Protein AF-A0A1W2A142-F1 (afdb_monomer)

Solvent-accessible surface area (backbone atoms o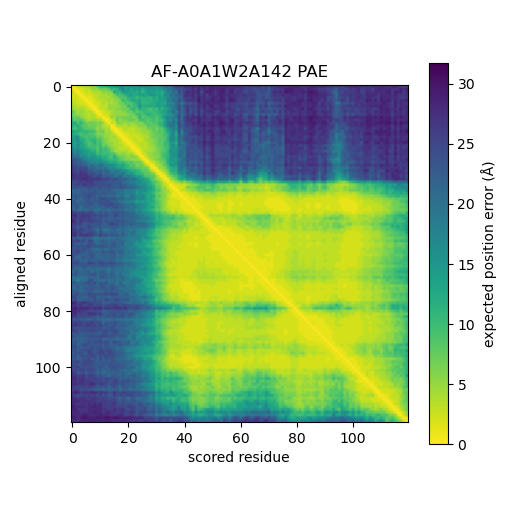nly — not comparable to full-atom values): 6929 Å² total; per-residue (Å²): 115,72,72,61,55,54,56,51,52,54,52,54,55,56,52,54,56,53,54,52,53,55,62,62,56,65,70,68,69,77,72,72,78,76,65,77,61,90,55,62,32,36,35,39,25,18,41,55,86,82,32,74,51,39,50,50,46,55,59,50,34,52,54,49,20,66,76,54,75,34,57,54,45,80,42,80,31,62,44,70,57,29,47,50,24,52,52,55,58,72,70,49,70,93,78,70,47,56,45,78,46,62,55,69,65,41,52,54,51,41,57,54,36,53,76,71,70,53,84,127

InterPro domains:
  IPR005064 Bordetella uptake gene [PTHR42928] (17-112)
  IPR042100 Bordetella uptake gene, domain 1 [G3DSA:3.40.190.150] (24-118)

Organism: NCBI:txid1938817

Radius of gyration: 27.99 Å; Cα contacts (8 Å, |Δi|>4): 132; chains: 1; bounding box: 39×40×86 Å

Mean predicted aligned error: 12.39 Å

Nearest PDB structures (foldseek):
  2dvz-assembly1_A  TM=9.594E-01  e=5.627E-05  Bordetella pertussis
  2qpq-assembly3_C  TM=9.576E-01  e=7.335E-05  Bordetella pertussis
  6hke-assembly1_A  TM=9.298E-01  e=1.545E-03  Rhodopseudomonas palustris CGA009
  2pe5-assembly2_C-2  TM=4.651E-01  e=6.414E-01  Escherichia coli
  1efa-assembly1_B  TM=5.285E-01  e=9.545E-01  Escherichia coli

Foldseek 3Di:
DVVVVVVVVVVVVVVVVVVVVVVVVVVVPPPPPCLPPPAEAEEEEADDCVDPQNVVCVVVQVVVCVVSVYHYHYDYQYDDLSVRSVVVQVPDDPPRSYHYTYDPVSVVVVVVCVVVVNDD

Structure (mmCIF, N/CA/C/O backbone):
data_AF-A0A1W2A142-F1
#
_entry.id   AF-A0A1W2A142-F1
#
loop_
_atom_site.group_PDB
_atom_site.id
_atom_site.type_symbol
_atom_site.label_atom_id
_atom_site.label_alt_id
_atom_site.label_comp_id
_atom_site.label_asym_id
_atom_site.label_entity_id
_atom_site.label_seq_id
_atom_site.pdbx_PDB_ins_code
_atom_site.Cartn_x
_atom_site.Cartn_y
_atom_site.Cartn_z
_atom_site.occupancy
_atom_site.B_iso_or_equiv
_atom_site.auth_seq_id
_atom_site.auth_comp_id
_atom_site.auth_asym_id
_atom_site.auth_atom_id
_atom_site.pdbx_PDB_model_num
ATOM 1 N N . MET A 1 1 ? -5.644 29.187 70.969 1.00 61.78 1 MET A N 1
ATOM 2 C CA . MET A 1 1 ? -6.566 29.477 69.844 1.00 61.78 1 MET A CA 1
ATOM 3 C C . MET A 1 1 ? -5.851 29.536 68.485 1.00 61.78 1 MET A C 1
ATOM 5 O O . MET A 1 1 ? -6.267 28.833 67.577 1.00 61.78 1 MET A O 1
ATOM 9 N N . PHE A 1 2 ? -4.730 30.261 68.354 1.00 64.19 2 PHE A N 1
ATOM 10 C CA . PHE A 1 2 ? -3.929 30.379 67.113 1.00 64.19 2 PHE A CA 1
ATOM 11 C C . PHE A 1 2 ? -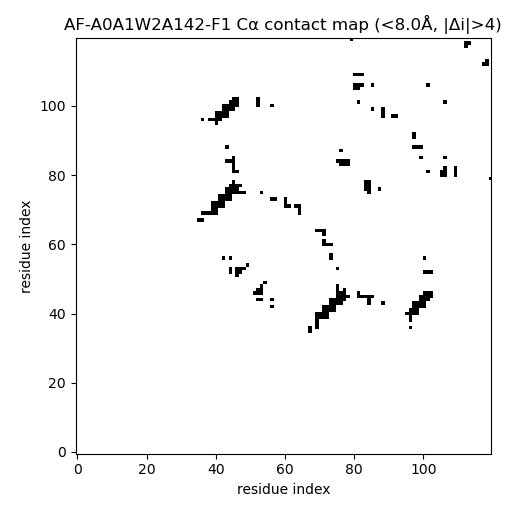3.440 29.038 66.513 1.00 64.19 2 PHE A C 1
ATOM 13 O O . PHE A 1 2 ? -3.523 28.811 65.311 1.00 64.19 2 PHE A O 1
ATOM 20 N N . TRP A 1 3 ? -3.023 28.090 67.356 1.00 57.91 3 TRP A N 1
ATOM 21 C CA . TRP A 1 3 ? -2.496 26.787 66.920 1.00 57.91 3 TRP A CA 1
ATOM 22 C C . TRP A 1 3 ? -3.542 25.855 66.273 1.00 57.91 3 TRP A C 1
ATOM 24 O O . TRP A 1 3 ? -3.210 25.023 65.431 1.00 57.91 3 TRP A O 1
ATOM 34 N N . MET A 1 4 ? -4.826 26.015 66.618 1.00 65.19 4 MET A N 1
ATOM 35 C CA . MET A 1 4 ? -5.924 25.238 66.022 1.00 65.19 4 MET A CA 1
ATOM 36 C C . MET A 1 4 ? -6.300 25.737 64.619 1.00 65.19 4 MET A C 1
ATOM 38 O O . MET A 1 4 ? -6.717 24.941 63.780 1.00 65.19 4 MET A O 1
ATOM 42 N N . LEU A 1 5 ? -6.110 27.031 64.337 1.00 65.56 5 LEU A N 1
ATOM 43 C CA . LEU A 1 5 ? -6.307 27.616 63.005 1.00 65.56 5 LEU A CA 1
ATOM 44 C C . LEU A 1 5 ? -5.232 27.145 62.012 1.00 65.56 5 LEU A C 1
ATOM 46 O O . LEU A 1 5 ? -5.560 26.829 60.871 1.00 65.56 5 LEU A O 1
ATOM 50 N N . LEU A 1 6 ? -3.984 26.993 62.466 1.00 67.12 6 LEU A N 1
ATOM 51 C CA . LEU A 1 6 ? -2.874 26.523 61.629 1.00 67.12 6 LEU A CA 1
ATOM 52 C C . LEU A 1 6 ? -3.062 25.061 61.174 1.00 67.12 6 LEU A C 1
ATOM 54 O O . LEU A 1 6 ? -2.901 24.747 59.997 1.00 67.12 6 LEU A O 1
ATOM 58 N N . LYS A 1 7 ? -3.499 24.173 62.083 1.00 61.72 7 LYS A N 1
ATOM 59 C CA . LYS A 1 7 ? -3.777 22.758 61.762 1.00 61.72 7 LYS A CA 1
ATOM 60 C C . LYS A 1 7 ? -4.953 22.576 60.802 1.00 61.72 7 LYS A C 1
ATOM 62 O O . LYS A 1 7 ? -4.931 21.670 59.975 1.00 61.72 7 LYS A O 1
ATOM 67 N N . ARG A 1 8 ? -5.966 23.446 60.887 1.00 59.91 8 ARG A N 1
ATOM 68 C CA . ARG A 1 8 ? -7.091 23.464 59.940 1.00 59.91 8 ARG A CA 1
ATOM 69 C C . ARG A 1 8 ? -6.627 23.855 58.541 1.00 59.91 8 ARG A C 1
ATOM 71 O O .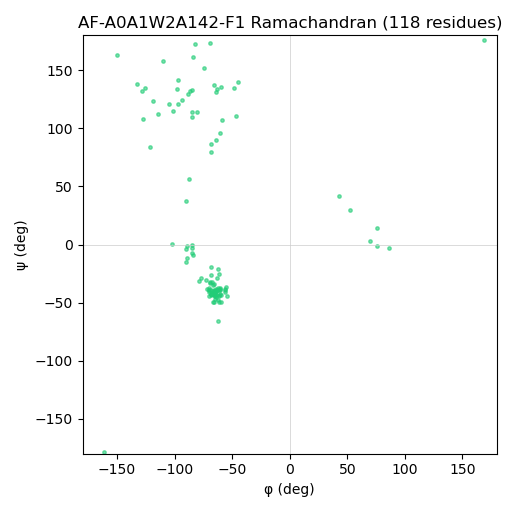 ARG A 1 8 ? -6.995 23.189 57.582 1.00 59.91 8 ARG A O 1
ATOM 78 N N . PHE A 1 9 ? -5.769 24.867 58.439 1.00 60.25 9 PHE A N 1
ATOM 79 C CA . PHE A 1 9 ? -5.196 25.314 57.167 1.00 60.25 9 PHE A CA 1
ATOM 80 C C . PHE A 1 9 ? -4.357 24.218 56.487 1.00 60.25 9 PHE A C 1
ATOM 82 O O . PHE A 1 9 ? -4.455 24.006 55.283 1.00 60.25 9 PHE A O 1
ATOM 89 N N . GLN A 1 10 ? -3.603 23.456 57.281 1.00 60.50 10 GLN A N 1
ATOM 90 C CA . GLN A 1 10 ? -2.784 22.333 56.816 1.00 60.50 10 GLN A CA 1
ATOM 91 C C . GLN A 1 10 ? -3.627 21.133 56.330 1.00 60.50 10 GLN A C 1
ATOM 93 O O . GLN A 1 10 ? -3.254 20.462 55.365 1.00 60.50 10 GLN A O 1
ATOM 98 N N . PHE A 1 11 ? -4.800 20.905 56.937 1.00 60.72 11 PHE A N 1
ATOM 99 C CA . PHE A 1 11 ? -5.794 19.931 56.462 1.00 60.72 11 PHE A CA 1
ATOM 100 C C . PHE A 1 11 ? -6.425 20.346 55.123 1.00 60.72 11 PHE A C 1
ATOM 102 O O . PHE A 1 11 ? -6.550 19.514 54.227 1.00 60.72 11 PHE A O 1
ATOM 109 N N . TYR A 1 12 ? -6.761 21.631 54.952 1.00 63.50 12 TYR A N 1
ATOM 110 C CA . TYR A 1 12 ? -7.281 22.148 53.679 1.00 63.50 12 TYR A CA 1
ATOM 111 C C . TYR A 1 12 ? -6.238 22.082 52.555 1.00 63.50 12 TYR A C 1
ATOM 113 O O . TYR A 1 12 ? -6.573 21.659 51.451 1.00 63.50 12 TYR A O 1
ATOM 121 N N . LEU A 1 13 ? -4.969 22.404 52.836 1.00 66.62 13 LEU A N 1
ATOM 122 C CA . LEU A 1 13 ? -3.884 22.268 51.855 1.00 66.62 13 LEU A CA 1
ATOM 123 C C . LEU A 1 13 ? -3.688 20.818 51.386 1.00 66.62 13 LEU A C 1
ATOM 125 O O . LEU A 1 13 ? -3.442 20.591 50.205 1.00 66.62 13 LEU A O 1
ATOM 129 N N . SER A 1 14 ? -3.834 19.846 52.292 1.00 66.69 14 SER A N 1
ATOM 130 C CA . SER A 1 14 ? -3.692 18.416 51.975 1.00 66.69 14 SER A CA 1
ATOM 131 C C . SER A 1 14 ? -4.870 17.871 51.154 1.00 66.69 14 SER A C 1
ATOM 133 O O . SER A 1 14 ? -4.702 16.960 50.349 1.00 66.69 14 SER A O 1
ATOM 135 N N . GLY A 1 15 ? -6.070 18.436 51.332 1.00 68.19 15 GLY A N 1
ATOM 136 C CA . GLY A 1 15 ? -7.240 18.085 50.522 1.00 68.19 15 GLY A CA 1
ATOM 137 C C . GLY A 1 15 ? -7.130 18.586 49.079 1.00 68.19 15 GLY A C 1
ATOM 138 O O . GLY A 1 15 ? -7.483 17.866 48.147 1.00 68.19 15 GLY A O 1
ATOM 139 N N . VAL A 1 16 ? -6.587 19.792 48.882 1.00 73.19 16 VAL A N 1
ATOM 140 C CA . VAL A 1 16 ? -6.420 20.397 47.548 1.00 73.19 16 VAL A CA 1
ATOM 141 C C . VAL A 1 16 ? -5.378 19.649 46.710 1.00 73.19 16 VAL A C 1
ATOM 143 O O . VAL A 1 16 ? -5.599 19.427 45.520 1.00 73.19 16 VAL A O 1
ATOM 146 N N . THR A 1 17 ? -4.276 19.197 47.313 1.00 71.25 17 THR A N 1
ATOM 147 C CA . THR A 1 17 ? -3.256 18.407 46.602 1.00 71.25 17 THR A CA 1
ATOM 148 C C . THR A 1 17 ? -3.768 17.035 46.166 1.00 71.25 17 THR A C 1
ATOM 150 O O . THR A 1 17 ? -3.425 16.576 45.078 1.00 71.25 17 THR A O 1
ATOM 153 N N . LEU A 1 18 ? -4.636 16.397 46.955 1.00 72.50 18 LEU A N 1
ATOM 154 C CA . LEU A 1 18 ? -5.201 15.090 46.612 1.00 72.50 18 LEU A CA 1
ATOM 155 C C . LEU A 1 18 ? -6.189 15.191 45.436 1.00 72.50 18 LEU A C 1
ATOM 157 O O . LEU A 1 18 ? -6.129 14.383 44.511 1.00 72.50 18 LEU A O 1
ATOM 161 N N . VAL A 1 19 ? -7.028 16.233 45.407 1.00 76.06 19 VAL A N 1
ATOM 162 C CA . VAL A 1 19 ? -7.951 16.498 44.286 1.00 76.06 19 VAL A CA 1
ATOM 163 C C . VAL A 1 19 ? -7.194 16.843 42.996 1.00 76.06 19 VAL A C 1
ATOM 165 O O . VAL A 1 19 ? -7.561 16.361 41.924 1.00 76.06 19 VAL A O 1
ATOM 168 N N . ALA A 1 20 ? -6.103 17.611 43.085 1.00 74.62 20 ALA A N 1
ATOM 169 C CA . ALA A 1 20 ? -5.261 17.927 41.930 1.00 74.62 20 ALA A CA 1
ATOM 170 C C . ALA A 1 20 ? -4.596 16.676 41.323 1.00 74.62 20 ALA A C 1
ATOM 172 O O . ALA A 1 20 ? -4.556 16.536 40.100 1.00 74.62 20 ALA A O 1
ATOM 173 N N . CYS A 1 21 ? -4.140 15.732 42.156 1.00 75.06 21 CYS A N 1
ATOM 174 C CA . CYS A 1 21 ? -3.603 14.455 41.679 1.00 75.06 21 CYS A CA 1
ATOM 175 C C . CYS A 1 21 ? -4.660 13.605 40.958 1.00 75.06 21 CYS A C 1
ATOM 177 O O . CYS A 1 21 ? -4.353 13.008 39.930 1.00 75.06 21 CYS A O 1
ATOM 179 N N . VAL A 1 22 ? -5.906 13.570 41.444 1.00 75.56 22 VAL A N 1
ATOM 180 C CA . VAL A 1 22 ? -6.986 12.804 40.793 1.00 75.56 22 VAL A CA 1
ATOM 181 C C . VAL A 1 22 ? -7.320 13.375 39.410 1.00 75.56 22 VAL A C 1
ATOM 183 O O . VAL A 1 22 ? -7.445 12.611 38.455 1.00 75.56 22 VAL A O 1
ATOM 186 N N . LEU A 1 23 ? -7.376 14.704 39.273 1.00 73.25 23 LEU A N 1
ATOM 187 C CA . LEU A 1 23 ? -7.626 15.365 37.984 1.00 73.25 23 LEU A CA 1
ATOM 188 C C . LEU A 1 23 ? -6.470 15.184 36.984 1.00 73.25 23 LEU A C 1
ATOM 190 O O . LEU A 1 23 ? -6.705 15.087 35.777 1.00 73.25 23 LEU A O 1
ATOM 194 N N . ALA A 1 24 ? -5.228 15.093 37.467 1.00 69.12 24 ALA A N 1
ATOM 195 C CA . ALA A 1 24 ? -4.063 14.846 36.619 1.00 69.12 24 ALA A CA 1
ATOM 196 C C . ALA A 1 24 ? -4.048 13.424 36.024 1.00 69.12 24 ALA A C 1
ATOM 198 O O . ALA A 1 24 ? -3.596 13.237 34.896 1.00 69.12 24 ALA A O 1
ATOM 199 N N . ILE A 1 25 ? -4.577 12.427 36.743 1.00 71.25 25 ILE A N 1
ATOM 200 C CA . ILE A 1 25 ? -4.595 11.023 36.294 1.00 71.25 25 ILE A CA 1
ATOM 201 C C . ILE A 1 25 ? -5.710 10.774 35.265 1.00 71.25 25 ILE A C 1
ATOM 203 O O . ILE A 1 25 ? -5.530 9.975 34.347 1.00 71.25 25 ILE A O 1
ATOM 207 N N . SER A 1 26 ? -6.834 11.497 35.344 1.00 66.31 26 SER A N 1
ATOM 208 C CA . SER A 1 26 ? -7.950 11.352 34.392 1.00 66.31 26 SER A CA 1
ATOM 209 C C . SER A 1 26 ? -7.599 11.691 32.936 1.00 66.31 26 SER A C 1
ATOM 211 O O . SER A 1 26 ? -8.271 11.202 32.031 1.00 66.31 26 SER A O 1
ATOM 213 N N . ASN A 1 27 ? -6.532 12.458 32.686 1.00 60.88 27 ASN A N 1
ATOM 214 C CA . ASN A 1 27 ? -6.091 12.803 31.327 1.00 60.88 27 ASN A CA 1
ATOM 215 C C . ASN A 1 27 ? -5.209 11.736 30.654 1.00 60.88 27 ASN A C 1
ATOM 217 O O . ASN A 1 27 ? -4.933 11.853 29.465 1.00 60.88 27 ASN A O 1
ATOM 221 N N . LEU A 1 28 ? -4.768 10.695 31.372 1.00 62.06 28 LEU A N 1
ATOM 222 C CA . LEU A 1 28 ? -3.985 9.600 30.776 1.00 62.06 28 LEU A CA 1
ATOM 223 C C . LEU A 1 28 ? -4.867 8.508 30.140 1.00 62.06 28 LEU A C 1
ATOM 225 O O . LEU A 1 28 ? -4.346 7.603 29.493 1.00 62.06 28 LEU A O 1
ATOM 229 N N . ALA A 1 29 ? -6.190 8.570 30.318 1.00 60.72 29 ALA A N 1
ATOM 230 C CA . ALA A 1 29 ? -7.104 7.493 29.937 1.00 60.72 29 ALA A CA 1
ATOM 231 C C . ALA A 1 29 ? -7.568 7.518 28.468 1.00 60.72 29 ALA A C 1
ATOM 233 O O . ALA A 1 29 ? -8.253 6.592 28.039 1.00 60.72 29 ALA A O 1
ATOM 234 N N . THR A 1 30 ? -7.185 8.510 27.660 1.00 58.31 30 THR A N 1
ATOM 235 C CA . THR A 1 30 ? -7.481 8.509 26.217 1.00 58.31 30 THR A CA 1
ATOM 236 C C . THR A 1 30 ? -6.396 7.779 25.429 1.00 58.31 30 THR A C 1
ATOM 238 O O . THR A 1 30 ? -5.808 8.300 24.482 1.00 58.31 30 THR A O 1
ATOM 241 N N . ALA A 1 31 ? -6.151 6.517 25.782 1.00 54.38 31 ALA A N 1
ATOM 242 C CA . ALA A 1 31 ? -5.572 5.581 24.831 1.00 54.38 31 ALA A CA 1
ATOM 243 C C . ALA A 1 31 ? -6.634 5.329 23.751 1.00 54.38 31 ALA A C 1
ATOM 245 O O . ALA A 1 31 ? -7.452 4.421 23.867 1.00 54.38 31 ALA A O 1
ATOM 246 N N . HIS A 1 32 ? -6.673 6.182 22.723 1.00 57.19 32 HIS A N 1
ATOM 247 C CA . HIS A 1 32 ? -7.431 5.883 21.518 1.00 57.19 32 HIS A CA 1
ATOM 248 C C . HIS A 1 32 ? -6.857 4.582 20.963 1.00 57.19 32 HIS A C 1
ATOM 250 O O . HIS A 1 32 ? -5.743 4.558 20.438 1.00 57.19 32 HIS A O 1
ATOM 256 N N . THR A 1 33 ? -7.600 3.486 21.089 1.00 55.50 33 THR A N 1
ATOM 2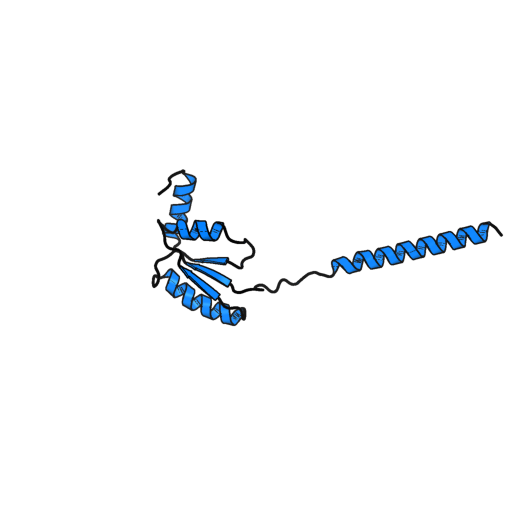57 C CA . THR A 1 33 ? -7.398 2.333 20.223 1.00 55.50 33 THR A CA 1
ATOM 258 C C . THR A 1 33 ? -7.664 2.846 18.817 1.00 55.50 33 THR A C 1
ATOM 260 O O . THR A 1 33 ? -8.814 3.022 18.417 1.00 55.50 33 THR A O 1
ATOM 263 N N . ASN A 1 34 ? -6.595 3.221 18.113 1.00 60.53 34 ASN A N 1
ATOM 264 C CA . ASN A 1 34 ? -6.650 3.595 16.711 1.00 60.53 34 ASN A CA 1
ATOM 265 C C . ASN A 1 34 ? -7.079 2.335 15.962 1.00 60.53 34 ASN A C 1
ATOM 267 O O . ASN A 1 34 ? -6.242 1.511 15.598 1.00 60.53 34 ASN A O 1
ATOM 271 N N . ASN A 1 35 ? -8.391 2.162 15.802 1.00 72.38 35 ASN A N 1
ATOM 272 C CA . ASN A 1 35 ? -8.975 1.142 14.951 1.00 72.38 35 ASN A CA 1
ATOM 273 C C . ASN A 1 35 ? -8.640 1.533 13.515 1.00 72.38 35 ASN A C 1
ATOM 275 O O . ASN A 1 35 ? -9.416 2.172 12.816 1.00 72.38 35 ASN A O 1
ATOM 279 N N . PHE A 1 36 ? -7.413 1.228 13.109 1.00 76.69 36 PHE A N 1
ATOM 280 C CA . PHE A 1 36 ? -7.006 1.368 11.732 1.00 76.69 36 PHE A CA 1
ATOM 281 C C . PHE A 1 36 ? -7.858 0.410 10.882 1.00 76.69 36 PHE A C 1
ATOM 283 O O . PHE A 1 36 ? -7.963 -0.764 11.252 1.00 76.69 36 PHE A O 1
ATOM 290 N N . PRO A 1 37 ? -8.420 0.851 9.747 1.00 84.81 37 PRO A N 1
ATOM 291 C CA . PRO A 1 37 ? -8.339 2.193 9.168 1.00 84.81 37 PRO A CA 1
ATOM 292 C C . PRO A 1 37 ? -9.535 3.107 9.500 1.00 84.81 37 PRO A C 1
ATOM 294 O O . PRO A 1 37 ? -10.693 2.699 9.474 1.00 84.81 37 PRO A O 1
ATOM 297 N N . ASN A 1 38 ? -9.248 4.393 9.742 1.00 84.62 38 ASN A N 1
ATOM 298 C CA . ASN A 1 38 ? -10.256 5.430 10.033 1.00 84.62 38 ASN A CA 1
ATOM 299 C C . ASN A 1 38 ? -10.778 6.159 8.776 1.00 84.62 38 ASN A C 1
ATOM 301 O O . ASN A 1 38 ? -11.635 7.035 8.873 1.00 84.62 38 ASN A O 1
ATOM 305 N N . ALA A 1 39 ? -10.220 5.849 7.607 1.00 87.75 39 ALA A N 1
ATOM 306 C CA . ALA A 1 39 ? -10.512 6.484 6.329 1.00 87.75 39 ALA A CA 1
ATOM 307 C C . ALA A 1 39 ? -10.312 5.468 5.188 1.00 87.75 39 ALA A C 1
ATOM 309 O O . ALA A 1 39 ? -9.644 4.451 5.403 1.00 87.75 39 ALA A O 1
ATOM 310 N N . PRO A 1 40 ? -10.844 5.739 3.980 1.00 92.62 40 PRO A N 1
ATOM 311 C CA . PRO A 1 40 ? -10.542 4.959 2.785 1.00 92.62 40 PRO A CA 1
ATOM 312 C C . PRO A 1 40 ? -9.041 4.733 2.602 1.00 92.62 40 PRO A C 1
ATOM 314 O O . PRO A 1 40 ? -8.251 5.675 2.702 1.00 92.62 40 PRO A O 1
ATOM 317 N N . ILE A 1 41 ? -8.660 3.496 2.291 1.00 95.00 41 ILE A N 1
ATOM 318 C CA . ILE A 1 41 ? -7.269 3.151 2.000 1.00 95.00 41 ILE A CA 1
ATOM 319 C C . ILE A 1 41 ? -7.013 3.354 0.519 1.00 95.00 41 ILE A C 1
ATOM 321 O O . ILE A 1 41 ? -7.739 2.845 -0.330 1.00 95.00 41 ILE A O 1
ATOM 325 N N . LYS A 1 42 ? -5.946 4.071 0.194 1.00 95.50 42 LYS A N 1
ATOM 326 C CA . LYS A 1 42 ? -5.466 4.220 -1.172 1.00 95.50 42 LYS A CA 1
ATOM 327 C C . LYS A 1 42 ? -4.333 3.238 -1.429 1.00 95.50 42 LYS A C 1
ATOM 329 O O . LYS A 1 42 ? -3.389 3.159 -0.649 1.00 95.50 42 LYS A O 1
ATOM 334 N N . VAL A 1 43 ? -4.381 2.539 -2.555 1.00 95.50 43 VAL A N 1
ATOM 335 C CA . VAL A 1 43 ? -3.281 1.692 -3.015 1.00 95.50 43 VAL A CA 1
ATOM 336 C C . VAL A 1 43 ? -2.724 2.264 -4.305 1.00 95.50 43 VAL A C 1
ATOM 338 O O . VAL A 1 43 ? -3.392 2.264 -5.337 1.00 95.50 43 VAL A O 1
ATOM 341 N N . VAL A 1 44 ? -1.492 2.758 -4.236 1.00 94.94 44 VAL A N 1
ATOM 342 C CA . VAL A 1 44 ? -0.744 3.231 -5.396 1.00 94.94 44 VAL A CA 1
ATOM 343 C C . VAL A 1 44 ? -0.141 2.022 -6.098 1.00 94.94 44 VAL A C 1
ATOM 345 O O . VAL A 1 44 ? 0.730 1.352 -5.543 1.00 94.94 44 VAL A O 1
ATOM 348 N N . VAL A 1 45 ? -0.600 1.742 -7.314 1.00 94.56 45 VAL A N 1
ATOM 349 C CA . VAL A 1 45 ? -0.037 0.685 -8.160 1.00 94.56 45 VAL A CA 1
ATOM 350 C C . VAL A 1 45 ? 0.953 1.320 -9.123 1.00 94.56 45 VAL A C 1
ATOM 352 O O . VAL A 1 45 ? 0.596 2.223 -9.880 1.00 94.56 45 VAL A O 1
ATOM 355 N N . THR A 1 46 ? 2.205 0.881 -9.079 1.00 91.31 46 THR A N 1
ATOM 356 C CA . THR A 1 46 ? 3.288 1.441 -9.906 1.00 91.31 46 THR A CA 1
ATOM 357 C C . THR A 1 46 ? 3.451 0.733 -11.257 1.00 91.31 46 THR A C 1
ATOM 359 O O . THR A 1 46 ? 4.078 1.271 -12.171 1.00 91.31 46 THR A O 1
ATOM 362 N N . ASP A 1 47 ? 2.851 -0.450 -11.387 1.00 85.81 47 ASP A N 1
ATOM 363 C CA . ASP A 1 47 ? 2.819 -1.294 -12.583 1.00 85.81 47 ASP A CA 1
ATOM 364 C C . ASP A 1 47 ? 1.698 -0.881 -13.556 1.00 85.81 47 ASP A C 1
ATOM 366 O O . ASP A 1 47 ? 0.727 -0.221 -13.178 1.00 85.81 47 ASP A O 1
ATOM 370 N N . SER A 1 48 ? 1.828 -1.312 -14.813 1.00 85.00 48 SER A N 1
ATOM 371 C CA . SER A 1 48 ? 0.826 -1.197 -15.877 1.00 85.00 48 SER A CA 1
ATOM 372 C C . SER A 1 48 ? -0.585 -1.582 -15.416 1.00 85.00 48 SER A C 1
ATOM 374 O O . SER A 1 48 ? -0.794 -2.551 -14.685 1.00 85.00 48 SER A O 1
ATOM 376 N N . THR A 1 49 ? -1.587 -0.825 -15.876 1.00 86.56 49 THR A N 1
ATOM 377 C CA . THR A 1 49 ? -2.996 -1.180 -15.629 1.00 86.56 49 THR A CA 1
ATOM 378 C C . THR A 1 49 ? -3.304 -2.504 -16.326 1.00 86.56 49 THR A C 1
ATOM 380 O O . THR A 1 49 ? -2.968 -2.662 -17.497 1.00 86.56 49 THR A O 1
ATOM 383 N N . GLY A 1 50 ? -3.927 -3.453 -15.624 1.00 87.12 50 GLY A N 1
ATOM 384 C CA . GLY A 1 50 ? -4.106 -4.825 -16.106 1.00 87.12 50 GLY A CA 1
ATOM 385 C C . GLY A 1 50 ? -2.850 -5.706 -16.033 1.00 87.12 50 GLY A C 1
ATOM 386 O O . GLY A 1 50 ? -2.926 -6.883 -16.379 1.00 87.12 50 GLY A O 1
ATOM 387 N N . GLY A 1 51 ? -1.714 -5.172 -15.571 1.00 86.00 51 GLY A N 1
ATOM 388 C CA . GLY A 1 51 ? -0.514 -5.944 -15.252 1.00 86.00 51 GLY A CA 1
ATOM 389 C C . GLY A 1 51 ? -0.706 -6.836 -14.024 1.00 86.00 51 GLY A C 1
ATOM 390 O O . GLY A 1 51 ? -1.716 -6.761 -13.318 1.00 86.00 51 GLY A O 1
ATOM 391 N N . SER A 1 52 ? 0.284 -7.684 -13.733 1.00 88.06 52 SER A N 1
ATOM 392 C CA . SER A 1 52 ? 0.204 -8.636 -12.617 1.00 88.06 52 SER A CA 1
ATOM 393 C C . SER A 1 52 ? -0.072 -7.951 -11.280 1.00 88.06 52 SER A C 1
ATOM 395 O O . SER A 1 52 ? -0.883 -8.441 -10.494 1.00 88.06 52 SER A O 1
ATOM 397 N N . SER A 1 53 ? 0.558 -6.800 -11.033 1.00 90.00 53 SER A N 1
ATOM 398 C CA . SER A 1 53 ? 0.406 -6.086 -9.763 1.00 90.00 53 SER A CA 1
ATOM 399 C C . SER A 1 53 ? -0.976 -5.438 -9.639 1.00 90.00 53 SER A C 1
ATOM 401 O O . SER A 1 53 ? -1.579 -5.492 -8.569 1.00 90.00 53 SER A O 1
ATOM 403 N N . ASP A 1 54 ? -1.523 -4.887 -10.728 1.00 92.31 54 ASP A N 1
ATOM 404 C CA . ASP A 1 54 ? -2.874 -4.305 -10.765 1.00 92.31 54 ASP A CA 1
ATOM 405 C C . ASP A 1 54 ? -3.946 -5.373 -10.506 1.00 92.31 54 ASP A C 1
ATOM 407 O O . ASP A 1 54 ? -4.823 -5.180 -9.663 1.00 92.31 54 ASP A O 1
ATOM 411 N N . LEU A 1 55 ? -3.833 -6.538 -11.153 1.00 93.81 55 LEU A N 1
ATOM 412 C CA . LEU A 1 55 ? -4.769 -7.650 -10.960 1.00 93.81 55 LEU A CA 1
ATOM 413 C C . LEU A 1 55 ? -4.756 -8.171 -9.519 1.00 93.81 55 LEU A C 1
ATOM 415 O O . LEU A 1 55 ? -5.816 -8.311 -8.907 1.00 93.81 55 LEU A O 1
ATOM 419 N N . ILE A 1 56 ? -3.569 -8.410 -8.953 1.00 93.62 56 ILE A N 1
ATOM 420 C CA . ILE A 1 56 ? -3.439 -8.843 -7.555 1.00 93.62 56 ILE A CA 1
ATOM 421 C C . ILE A 1 56 ? -4.018 -7.780 -6.617 1.00 93.62 56 ILE A C 1
ATOM 423 O O . ILE A 1 56 ? -4.768 -8.116 -5.702 1.00 93.62 56 ILE A O 1
ATOM 427 N N . THR A 1 57 ? -3.738 -6.500 -6.869 1.00 95.00 57 THR A N 1
ATOM 428 C CA . THR A 1 57 ? -4.247 -5.402 -6.038 1.00 95.00 57 THR A CA 1
ATOM 429 C C . THR A 1 57 ? -5.770 -5.332 -6.055 1.00 95.00 57 THR A C 1
ATOM 431 O O . THR A 1 57 ? -6.367 -5.075 -5.016 1.00 95.00 57 THR A O 1
ATOM 434 N N . ARG A 1 58 ? -6.427 -5.600 -7.189 1.00 94.50 58 ARG A N 1
ATOM 435 C CA . ARG A 1 58 ? -7.900 -5.641 -7.259 1.00 94.50 58 ARG A CA 1
ATOM 436 C C . ARG A 1 58 ? -8.482 -6.765 -6.407 1.00 94.50 58 ARG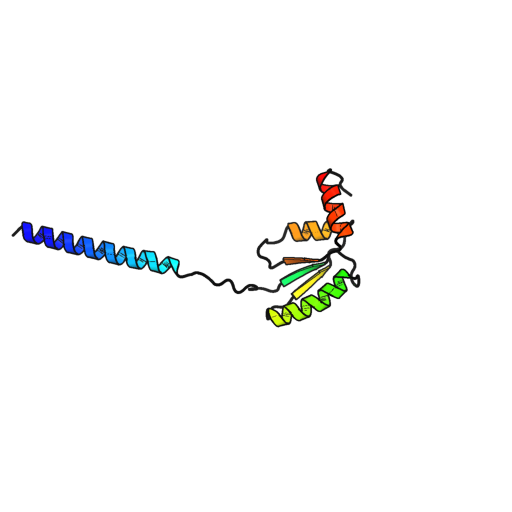 A C 1
ATOM 438 O O . ARG A 1 58 ? -9.450 -6.542 -5.687 1.00 94.50 58 ARG A O 1
ATOM 445 N N . ILE A 1 59 ? -7.876 -7.951 -6.459 1.00 95.19 59 ILE A N 1
ATOM 446 C CA . ILE A 1 59 ? -8.324 -9.118 -5.684 1.00 95.19 59 ILE A CA 1
ATOM 447 C C . ILE A 1 59 ? -8.124 -8.871 -4.185 1.00 95.19 59 ILE A C 1
ATOM 449 O O . ILE A 1 59 ? -9.044 -9.054 -3.390 1.00 95.19 59 ILE A O 1
ATOM 453 N N . VAL A 1 60 ? -6.926 -8.429 -3.802 1.00 95.25 60 VAL A N 1
ATOM 454 C CA . VAL A 1 60 ? -6.574 -8.173 -2.401 1.00 95.25 60 VAL A CA 1
ATOM 455 C C . VAL A 1 60 ? -7.350 -6.975 -1.858 1.00 95.25 60 VAL A C 1
ATOM 457 O O . VAL A 1 60 ? -7.881 -7.044 -0.757 1.00 95.25 60 VAL A O 1
ATOM 460 N N . GLY A 1 61 ? -7.470 -5.898 -2.633 1.00 95.06 61 GLY A N 1
ATOM 461 C CA . GLY A 1 61 ? -8.190 -4.686 -2.249 1.00 95.06 61 GLY A CA 1
ATOM 462 C C . GLY A 1 61 ? -9.665 -4.943 -1.959 1.00 95.06 61 GLY A C 1
ATOM 463 O O . GLY A 1 61 ? -10.184 -4.404 -0.986 1.00 95.06 61 GLY A O 1
ATOM 464 N N . GLN A 1 62 ? -10.314 -5.825 -2.725 1.00 95.25 62 GLN A N 1
ATOM 465 C CA . GLN A 1 62 ? -11.686 -6.240 -2.438 1.00 95.25 62 GLN A CA 1
ATOM 466 C C . GLN A 1 62 ? -11.791 -6.930 -1.069 1.00 95.25 62 GLN A C 1
ATOM 468 O O . GLN A 1 62 ? -12.609 -6.531 -0.247 1.00 95.25 62 GLN A O 1
ATOM 473 N N . GLN A 1 63 ? -10.921 -7.906 -0.785 1.00 94.88 63 GLN A N 1
ATOM 474 C CA . GLN A 1 63 ? -10.929 -8.607 0.507 1.00 94.88 63 GLN A CA 1
ATOM 475 C C . GLN A 1 63 ? -10.587 -7.678 1.676 1.00 94.88 63 GLN A C 1
ATOM 477 O O . GLN A 1 63 ? -11.198 -7.757 2.738 1.00 94.88 63 GLN A O 1
ATOM 482 N N . LEU A 1 64 ? -9.622 -6.778 1.487 1.00 93.81 64 LEU A N 1
ATOM 483 C CA . LEU A 1 64 ? -9.259 -5.780 2.489 1.00 93.81 64 LEU A CA 1
ATOM 484 C C . LEU A 1 64 ? -10.413 -4.816 2.765 1.00 93.81 64 LEU A C 1
ATOM 486 O O . LEU A 1 64 ? -10.637 -4.466 3.921 1.00 93.81 64 LEU A O 1
ATOM 490 N N . SER A 1 65 ? -11.166 -4.432 1.732 1.00 94.44 65 SER A N 1
ATOM 491 C CA . SER A 1 65 ? -12.357 -3.602 1.896 1.00 94.44 65 SER A CA 1
ATOM 492 C C . SER A 1 65 ? -13.407 -4.283 2.774 1.00 94.44 65 SER A C 1
ATOM 494 O O . SER A 1 65 ? -14.020 -3.615 3.607 1.00 94.44 65 SER A O 1
ATOM 496 N N . ASP A 1 66 ? -13.579 -5.599 2.632 1.00 93.31 66 ASP A N 1
ATOM 497 C CA . ASP A 1 66 ? -14.513 -6.382 3.446 1.00 93.31 66 ASP A CA 1
ATOM 498 C C . ASP A 1 66 ? -14.025 -6.506 4.901 1.00 93.31 66 ASP A C 1
ATOM 500 O O . ASP A 1 66 ? -14.793 -6.298 5.840 1.00 93.31 66 ASP A O 1
ATOM 504 N N . ILE A 1 67 ? -12.730 -6.783 5.105 1.00 92.19 67 ILE A N 1
ATOM 505 C CA . ILE A 1 67 ? -12.117 -6.932 6.438 1.00 92.19 67 ILE A CA 1
ATOM 506 C C . ILE A 1 67 ? -12.147 -5.615 7.216 1.00 92.19 67 ILE A C 1
ATOM 508 O O . ILE A 1 67 ? -12.446 -5.597 8.410 1.00 92.19 67 ILE A O 1
ATOM 512 N N . TRP A 1 68 ? -11.811 -4.512 6.552 1.00 91.69 68 TRP A N 1
ATOM 513 C CA . TRP A 1 68 ? -11.698 -3.207 7.192 1.00 91.69 68 TRP A CA 1
ATOM 514 C C . TRP A 1 68 ? -13.001 -2.423 7.215 1.00 91.69 68 TRP A C 1
ATOM 516 O O . TRP A 1 68 ? -13.072 -1.412 7.909 1.00 91.69 68 TRP A O 1
ATOM 526 N N . SER A 1 69 ? -14.024 -2.861 6.474 1.00 91.00 69 SER A N 1
ATOM 527 C CA . SER A 1 69 ? -15.262 -2.093 6.283 1.00 91.00 69 SER A CA 1
ATOM 528 C C . SER A 1 69 ? -14.992 -0.656 5.805 1.00 91.00 69 SER A C 1
ATOM 530 O O . SER A 1 69 ? -15.741 0.270 6.110 1.00 91.00 69 SER A O 1
ATOM 532 N N . GLN A 1 70 ? -13.898 -0.468 5.065 1.00 92.44 70 GLN A N 1
ATOM 533 C CA . GLN A 1 70 ? -13.465 0.802 4.492 1.00 92.44 70 GLN A CA 1
ATOM 534 C C . GLN A 1 70 ? -13.096 0.568 3.032 1.00 92.44 70 GLN A C 1
ATOM 536 O O . GLN A 1 70 ? -12.431 -0.423 2.733 1.00 92.44 70 GLN A O 1
ATOM 541 N N . PRO A 1 71 ? -13.475 1.466 2.113 1.00 94.62 71 PRO A N 1
ATOM 542 C CA . PRO A 1 71 ? -13.190 1.267 0.704 1.00 94.62 71 PRO A CA 1
ATOM 543 C C . PRO A 1 71 ? -11.683 1.310 0.438 1.00 94.62 71 PRO A C 1
ATOM 545 O O . PRO A 1 71 ? -10.968 2.181 0.944 1.00 94.62 71 PRO A O 1
ATOM 548 N N . VAL A 1 72 ? -11.221 0.386 -0.404 1.00 96.00 72 VAL A N 1
ATOM 549 C CA . VAL A 1 72 ? -9.855 0.367 -0.932 1.00 96.00 72 VAL A CA 1
ATOM 550 C C . VAL A 1 72 ? -9.865 0.920 -2.355 1.00 96.00 72 VAL A C 1
ATOM 552 O O . VAL A 1 72 ? -10.465 0.344 -3.260 1.00 96.00 72 VAL A O 1
ATOM 555 N N . VAL A 1 73 ? -9.205 2.058 -2.556 1.00 95.12 73 VAL A N 1
ATOM 556 C CA . VAL A 1 73 ? -9.174 2.794 -3.822 1.00 95.12 73 VAL A CA 1
ATOM 557 C C . VAL A 1 73 ? -7.832 2.583 -4.507 1.00 95.12 73 VAL A C 1
ATOM 559 O O . VAL A 1 73 ? -6.786 2.930 -3.963 1.00 95.12 73 VAL A O 1
ATOM 562 N N . LEU A 1 74 ? -7.861 2.043 -5.722 1.00 94.75 74 LEU A N 1
ATOM 563 C CA . LEU A 1 74 ? -6.663 1.850 -6.534 1.00 94.75 74 LEU A CA 1
ATOM 564 C C . LEU A 1 74 ? -6.328 3.125 -7.309 1.00 94.75 74 LEU A C 1
ATOM 566 O O . LEU A 1 74 ? -7.190 3.716 -7.960 1.00 94.75 74 LEU A O 1
ATOM 570 N N . GLU A 1 75 ? -5.059 3.514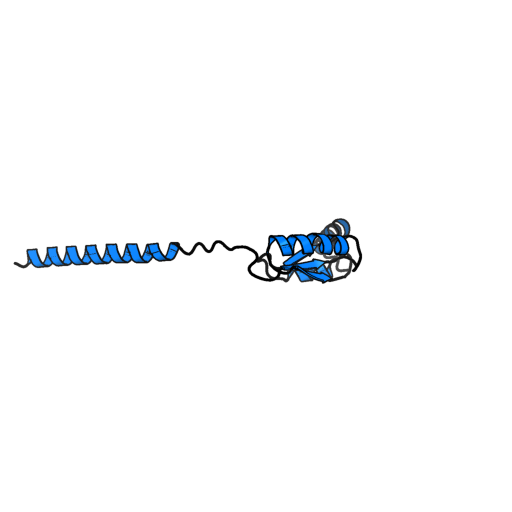 -7.275 1.00 93.62 75 GLU A N 1
ATOM 571 C CA . GLU A 1 75 ? -4.516 4.642 -8.020 1.00 93.62 75 GLU A CA 1
ATOM 572 C C . GLU A 1 75 ? -3.298 4.190 -8.827 1.00 93.62 75 GLU A C 1
ATOM 574 O O . GLU A 1 75 ? -2.221 3.952 -8.282 1.00 93.62 75 GLU A O 1
ATOM 579 N N . ASN A 1 76 ? -3.451 4.094 -10.145 1.00 92.94 76 ASN A N 1
ATOM 580 C CA . ASN A 1 76 ? -2.374 3.616 -11.007 1.00 92.94 76 ASN A CA 1
ATOM 581 C C . ASN A 1 76 ? -1.439 4.786 -11.358 1.00 92.94 76 ASN A C 1
ATOM 583 O O . ASN A 1 76 ? -1.831 5.739 -12.038 1.00 92.94 76 ASN A O 1
ATOM 587 N N . ARG A 1 77 ? -0.192 4.723 -10.878 1.00 91.81 77 ARG A N 1
ATOM 588 C CA . ARG A 1 77 ? 0.864 5.730 -11.068 1.00 91.81 77 ARG A CA 1
ATOM 589 C C . ARG A 1 77 ? 2.077 5.112 -11.748 1.00 91.81 77 ARG A C 1
ATOM 591 O O . ARG A 1 77 ? 3.060 4.729 -11.120 1.00 91.81 77 ARG A O 1
ATOM 598 N N . LEU A 1 78 ? 1.977 5.069 -13.066 1.00 88.06 78 LEU A N 1
ATOM 599 C CA . LEU A 1 78 ? 2.968 4.511 -13.977 1.00 88.06 78 LEU A CA 1
ATOM 600 C C . LEU A 1 78 ? 4.178 5.436 -14.127 1.00 88.06 78 LEU A C 1
ATOM 602 O O . LEU A 1 78 ? 4.055 6.659 -14.042 1.00 88.06 78 LEU A O 1
ATOM 606 N N . GLY A 1 79 ? 5.339 4.861 -14.426 1.00 80.06 79 GLY A N 1
ATOM 607 C CA . GLY A 1 79 ? 6.537 5.631 -14.738 1.00 80.06 79 GLY A CA 1
ATOM 608 C C . GLY A 1 79 ? 7.802 4.790 -14.786 1.00 80.06 79 GLY A C 1
ATOM 609 O O . GLY A 1 79 ? 7.773 3.593 -14.509 1.00 80.06 79 GLY A O 1
ATOM 610 N N . ILE A 1 80 ? 8.906 5.443 -15.144 1.00 80.12 80 ILE A N 1
ATOM 611 C CA . ILE A 1 80 ? 10.230 4.854 -15.393 1.00 80.12 80 ILE A CA 1
ATOM 612 C C . ILE A 1 80 ? 10.611 3.874 -14.284 1.00 80.12 80 ILE A C 1
ATOM 614 O O . ILE A 1 80 ? 10.834 4.297 -13.156 1.00 80.12 80 ILE A O 1
ATOM 618 N N . ALA A 1 81 ? 10.648 2.576 -14.604 1.00 80.44 81 ALA A N 1
ATOM 619 C CA . ALA A 1 81 ? 10.952 1.502 -13.655 1.00 80.44 81 ALA A CA 1
ATOM 620 C C . ALA A 1 81 ? 10.258 1.677 -12.284 1.00 80.44 81 ALA A C 1
ATOM 622 O O . ALA A 1 81 ? 10.881 1.486 -11.243 1.00 80.44 81 ALA A O 1
ATOM 623 N N . GLU A 1 82 ? 8.981 2.085 -12.290 1.00 85.56 82 GLU A N 1
ATOM 624 C CA . GLU A 1 82 ? 8.149 2.339 -11.101 1.00 85.56 82 GLU A CA 1
ATOM 625 C C . GLU A 1 82 ? 8.537 3.568 -10.252 1.00 85.56 82 GLU A C 1
ATOM 627 O O . GLU A 1 82 ? 7.883 3.869 -9.251 1.00 85.56 82 GLU A O 1
ATOM 632 N N . ALA A 1 83 ? 9.543 4.343 -10.666 1.00 84.38 83 ALA A N 1
ATOM 633 C CA . ALA A 1 83 ? 10.088 5.463 -9.902 1.00 84.38 83 ALA A CA 1
ATOM 634 C C . ALA A 1 83 ? 9.071 6.555 -9.586 1.00 84.38 83 ALA A C 1
ATOM 636 O O . ALA A 1 83 ? 9.017 7.035 -8.457 1.00 84.38 83 ALA A O 1
ATOM 637 N N . ILE A 1 84 ? 8.242 6.930 -10.558 1.00 88.31 84 ILE A N 1
ATOM 638 C CA . ILE A 1 84 ? 7.259 8.007 -10.394 1.00 88.31 84 ILE A CA 1
ATOM 639 C C . ILE A 1 84 ? 6.211 7.625 -9.348 1.00 88.31 84 ILE A C 1
ATOM 641 O O . ILE A 1 84 ? 5.912 8.416 -8.453 1.00 88.31 84 ILE A O 1
ATOM 645 N N . GLY A 1 85 ? 5.674 6.407 -9.432 1.00 88.75 85 GLY A N 1
ATOM 646 C CA . GLY A 1 85 ? 4.692 5.914 -8.474 1.00 88.75 85 GLY A CA 1
ATOM 647 C C . GLY A 1 85 ? 5.283 5.739 -7.076 1.00 88.75 85 GLY A C 1
ATOM 648 O O . GLY A 1 85 ? 4.664 6.158 -6.098 1.00 88.75 85 GLY A O 1
ATOM 649 N N . MET A 1 86 ? 6.519 5.236 -6.973 1.00 87.75 86 MET A N 1
ATOM 650 C CA . MET A 1 86 ? 7.218 5.145 -5.688 1.00 87.75 86 MET A CA 1
ATOM 651 C C . MET A 1 86 ? 7.505 6.522 -5.079 1.00 87.75 86 MET A C 1
ATOM 653 O O . MET A 1 86 ? 7.291 6.718 -3.885 1.00 87.75 86 MET A O 1
ATOM 657 N N . GLN A 1 87 ? 7.929 7.500 -5.882 1.00 88.25 87 GLN A N 1
ATOM 658 C CA . GLN A 1 87 ? 8.150 8.871 -5.417 1.00 88.25 87 GLN A CA 1
ATOM 659 C C . GLN A 1 87 ? 6.841 9.533 -4.974 1.00 88.25 87 GLN A C 1
ATOM 661 O O . GLN A 1 87 ? 6.811 10.240 -3.966 1.00 88.25 87 GLN A O 1
ATOM 666 N N . HIS A 1 88 ? 5.752 9.294 -5.707 1.00 91.38 88 HIS A N 1
ATOM 667 C CA . HIS A 1 88 ? 4.426 9.772 -5.339 1.00 91.38 88 HIS A CA 1
ATOM 668 C C . HIS A 1 88 ? 3.996 9.215 -3.980 1.00 91.38 88 HIS A C 1
ATOM 670 O O . HIS A 1 88 ? 3.602 9.994 -3.113 1.00 91.38 88 HIS A O 1
ATOM 676 N N . ALA A 1 89 ? 4.125 7.901 -3.779 1.00 90.19 89 ALA A N 1
ATOM 677 C CA . ALA A 1 89 ? 3.793 7.243 -2.522 1.00 90.19 89 ALA A CA 1
ATOM 678 C C . ALA A 1 89 ? 4.689 7.693 -1.358 1.00 90.19 89 ALA A C 1
ATOM 680 O O . ALA A 1 89 ? 4.193 7.942 -0.262 1.00 90.19 89 ALA A O 1
ATOM 681 N N . ALA A 1 90 ? 5.990 7.877 -1.601 1.00 88.81 90 ALA A N 1
ATOM 682 C CA . ALA A 1 90 ? 6.936 8.370 -0.599 1.00 88.81 90 ALA A CA 1
ATOM 683 C C . ALA A 1 90 ? 6.592 9.780 -0.084 1.00 88.81 90 ALA A C 1
ATOM 685 O O . ALA A 1 90 ? 6.953 10.127 1.043 1.00 88.81 90 ALA A O 1
ATOM 686 N N . ASN A 1 91 ? 5.888 10.572 -0.897 1.00 91.62 91 ASN A N 1
ATOM 687 C CA . ASN A 1 91 ? 5.427 11.918 -0.562 1.00 91.62 91 ASN A CA 1
ATOM 688 C C . ASN A 1 91 ? 4.039 11.947 0.117 1.00 91.62 91 ASN A C 1
ATOM 690 O O . ASN A 1 91 ? 3.558 13.032 0.441 1.00 91.62 91 ASN A O 1
ATOM 694 N N . GLN A 1 92 ? 3.377 10.801 0.316 1.00 92.62 92 GLN A N 1
ATOM 695 C CA . GLN A 1 92 ? 2.080 10.727 1.002 1.00 92.62 92 GLN A CA 1
ATOM 696 C C . GLN A 1 92 ? 2.226 10.726 2.533 1.00 92.62 92 GLN A C 1
ATOM 698 O O . GLN A 1 92 ? 3.325 10.635 3.088 1.00 92.62 92 GLN A O 1
ATOM 703 N N . LEU A 1 93 ? 1.087 10.825 3.225 1.00 88.88 93 LEU A N 1
ATOM 704 C CA . LEU A 1 93 ? 1.020 10.689 4.678 1.00 88.88 93 LEU A CA 1
ATOM 705 C C . LEU A 1 93 ? 1.526 9.305 5.116 1.00 88.88 93 LEU A C 1
ATOM 707 O O . LEU A 1 93 ? 1.167 8.278 4.546 1.00 88.88 93 LEU A O 1
ATOM 711 N N . LYS A 1 94 ? 2.359 9.280 6.161 1.00 87.38 94 LYS A N 1
ATOM 712 C CA . LYS A 1 94 ? 2.957 8.057 6.730 1.00 87.38 94 LYS A CA 1
ATOM 713 C C . LYS A 1 94 ? 2.095 7.449 7.841 1.00 87.38 94 LYS A C 1
ATOM 715 O O . LYS A 1 94 ? 2.615 6.984 8.849 1.00 87.38 94 LYS A O 1
ATOM 720 N N . ASP A 1 95 ? 0.780 7.507 7.675 1.00 87.06 95 ASP A N 1
ATOM 721 C CA . ASP A 1 95 ? -0.226 7.053 8.644 1.00 87.06 95 ASP A CA 1
ATOM 722 C C . ASP A 1 95 ? -0.846 5.690 8.279 1.00 87.06 95 ASP A C 1
ATOM 724 O O . ASP A 1 95 ? -1.708 5.185 8.995 1.00 87.06 95 ASP A O 1
ATOM 728 N N . GLY A 1 96 ? -0.402 5.087 7.171 1.00 87.56 96 GLY A N 1
ATOM 729 C CA . GLY A 1 96 ? -0.904 3.812 6.657 1.00 87.56 96 GLY A CA 1
ATOM 730 C C . GLY A 1 96 ? -2.128 3.936 5.746 1.00 87.56 96 GLY A C 1
ATOM 731 O O . GLY A 1 96 ? -2.553 2.931 5.187 1.00 87.56 96 GLY A O 1
ATOM 732 N N . SER A 1 97 ? -2.674 5.142 5.543 1.00 91.56 97 SER A N 1
ATOM 733 C CA . SER A 1 97 ? -3.798 5.373 4.620 1.00 91.56 97 SER A CA 1
ATOM 734 C C . SER A 1 97 ? -3.423 5.178 3.149 1.00 91.56 97 SER A C 1
ATOM 736 O O . SER A 1 97 ? -4.299 4.952 2.313 1.00 91.56 97 SER A O 1
ATOM 738 N N . VAL A 1 98 ? -2.125 5.231 2.830 1.00 93.75 98 VAL A N 1
ATOM 739 C CA . VAL A 1 98 ? -1.593 4.952 1.497 1.00 93.75 98 VAL A CA 1
ATOM 740 C C . VAL A 1 98 ? -0.633 3.770 1.534 1.00 93.75 98 VAL A C 1
ATOM 742 O O . VAL A 1 98 ? 0.377 3.786 2.236 1.00 93.75 98 VAL A O 1
ATOM 745 N N . LEU A 1 99 ? -0.932 2.762 0.720 1.00 92.44 99 LEU A N 1
ATOM 746 C CA . LEU A 1 99 ? -0.093 1.595 0.468 1.00 92.44 99 LEU A CA 1
ATOM 747 C C . LEU A 1 99 ? 0.457 1.656 -0.958 1.00 92.44 99 LEU A C 1
ATOM 749 O O . LEU A 1 99 ? -0.105 2.321 -1.825 1.00 92.44 99 LEU A O 1
ATOM 753 N N . THR A 1 100 ? 1.565 0.966 -1.219 1.00 91.94 100 THR A N 1
ATOM 754 C CA . THR A 1 100 ? 2.168 0.882 -2.560 1.00 91.94 100 THR A CA 1
ATOM 755 C C . THR A 1 100 ? 2.346 -0.568 -2.955 1.00 91.94 100 THR A C 1
ATOM 757 O O . THR A 1 100 ? 2.834 -1.364 -2.154 1.00 91.94 100 THR A O 1
ATOM 760 N N . ILE A 1 101 ? 1.967 -0.901 -4.185 1.00 91.50 101 ILE A N 1
ATOM 761 C CA . ILE A 1 101 ? 2.169 -2.224 -4.769 1.00 91.50 101 ILE A CA 1
ATOM 762 C C . ILE A 1 101 ? 2.850 -2.055 -6.125 1.00 91.50 101 ILE A C 1
ATOM 764 O O . ILE A 1 101 ? 2.440 -1.242 -6.952 1.00 91.50 101 ILE A O 1
ATOM 768 N N . GLY A 1 102 ? 3.897 -2.8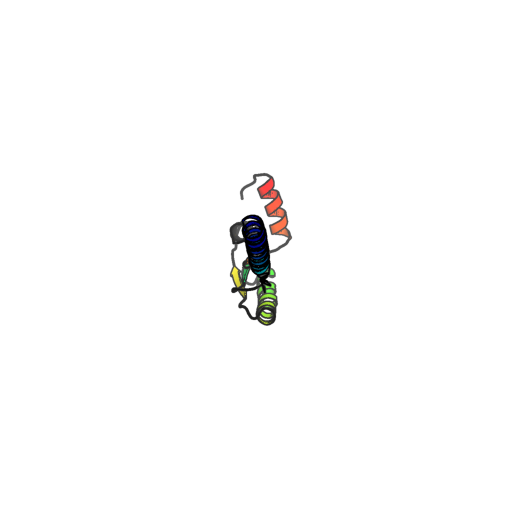43 -6.335 1.00 87.88 102 GLY A N 1
ATOM 769 C CA . GLY A 1 102 ? 4.732 -2.821 -7.525 1.00 87.88 102 GLY A CA 1
ATOM 770 C C . GLY A 1 102 ? 5.536 -4.105 -7.650 1.00 87.88 102 GLY A C 1
ATOM 771 O O . GLY A 1 102 ? 5.430 -5.009 -6.813 1.00 87.88 102 GLY A O 1
ATOM 772 N N . ASN A 1 103 ? 6.356 -4.190 -8.686 1.00 85.50 103 ASN A N 1
ATOM 773 C CA . ASN A 1 103 ? 7.224 -5.325 -8.925 1.00 85.50 103 ASN A CA 1
ATOM 774 C C . ASN A 1 103 ? 8.557 -5.152 -8.179 1.00 85.50 103 ASN A C 1
ATOM 776 O O . ASN A 1 103 ? 9.234 -4.127 -8.265 1.00 85.50 103 ASN A O 1
ATOM 780 N N . LEU A 1 104 ? 8.974 -6.209 -7.477 1.00 82.19 104 LEU A N 1
ATOM 781 C CA . LEU A 1 104 ? 10.228 -6.252 -6.722 1.00 82.19 104 LEU A CA 1
ATOM 782 C C . LEU A 1 104 ? 11.463 -5.918 -7.571 1.00 82.19 104 LEU A C 1
ATOM 784 O O . LEU A 1 104 ? 12.387 -5.284 -7.064 1.00 82.19 104 LEU A O 1
ATOM 788 N N . GLY A 1 105 ? 11.495 -6.337 -8.841 1.00 84.69 105 GLY A N 1
ATOM 789 C CA . GLY A 1 105 ? 12.631 -6.091 -9.734 1.00 84.69 105 GLY A CA 1
ATOM 790 C C . GLY A 1 105 ? 12.861 -4.593 -9.977 1.00 84.69 105 GLY A C 1
ATOM 791 O O . GLY A 1 105 ? 13.878 -4.061 -9.525 1.00 84.69 105 GLY A O 1
ATOM 792 N N . PRO A 1 106 ? 11.925 -3.895 -10.645 1.00 82.19 106 PRO A N 1
ATOM 793 C CA . PRO A 1 106 ? 11.985 -2.449 -10.849 1.00 82.19 106 PRO A CA 1
ATOM 794 C C . PRO A 1 106 ? 12.135 -1.660 -9.544 1.00 82.19 106 PRO A C 1
ATOM 796 O O . PRO A 1 106 ? 13.009 -0.799 -9.463 1.00 82.19 106 PRO A O 1
ATOM 799 N N . ALA A 1 107 ? 11.373 -2.000 -8.497 1.00 78.75 107 ALA A N 1
ATOM 800 C CA . ALA A 1 107 ? 11.446 -1.306 -7.212 1.00 78.75 107 ALA A CA 1
ATOM 801 C C . ALA A 1 107 ? 12.840 -1.409 -6.564 1.00 78.75 107 ALA A C 1
ATOM 803 O O . ALA A 1 107 ? 13.395 -0.409 -6.099 1.00 78.75 107 ALA A O 1
ATOM 804 N N . GLY A 1 108 ? 13.442 -2.602 -6.574 1.00 80.12 108 GLY A N 1
ATOM 805 C CA . GLY A 1 108 ? 14.782 -2.832 -6.036 1.00 80.12 108 GLY A CA 1
ATOM 806 C C . GLY A 1 108 ? 15.876 -2.152 -6.857 1.00 80.12 108 G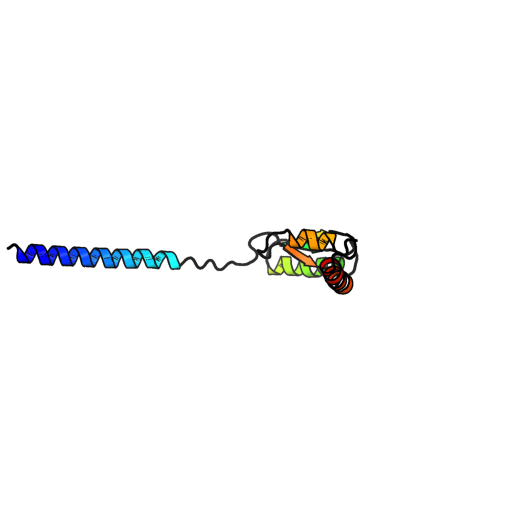LY A C 1
ATOM 807 O O . GLY A 1 108 ? 16.775 -1.526 -6.294 1.00 80.12 108 GLY A O 1
ATOM 808 N N . VAL A 1 109 ? 15.793 -2.233 -8.186 1.00 80.62 109 VAL A N 1
ATOM 809 C CA . VAL A 1 109 ? 16.785 -1.637 -9.092 1.00 80.62 109 VAL A CA 1
ATOM 810 C C . VAL A 1 109 ? 16.727 -0.111 -9.052 1.00 80.62 109 VAL A C 1
ATOM 812 O O . VAL A 1 109 ? 17.772 0.534 -8.961 1.00 80.62 109 VAL A O 1
ATOM 815 N N . ASN A 1 110 ? 15.531 0.478 -9.051 1.00 78.88 110 ASN A N 1
ATOM 816 C CA . ASN A 1 110 ? 15.367 1.927 -9.011 1.00 78.88 110 ASN A CA 1
ATOM 817 C C . ASN A 1 110 ? 15.973 2.532 -7.733 1.00 78.88 110 ASN A C 1
ATOM 819 O O . ASN A 1 110 ? 16.744 3.487 -7.806 1.00 78.88 110 ASN A O 1
ATOM 823 N N . LEU A 1 111 ? 15.747 1.909 -6.570 1.00 73.19 111 LEU A N 1
ATOM 824 C CA . LEU A 1 111 ? 16.392 2.321 -5.316 1.00 73.19 111 LEU A CA 1
ATOM 825 C C . LEU A 1 111 ? 17.926 2.334 -5.421 1.00 73.19 111 LEU A C 1
ATOM 827 O O . LEU A 1 111 ? 18.581 3.231 -4.881 1.00 73.19 111 LEU A O 1
ATOM 831 N N . MET A 1 112 ? 18.515 1.364 -6.128 1.00 73.88 112 MET A N 1
ATOM 832 C CA . MET A 1 112 ? 19.963 1.326 -6.356 1.00 73.88 112 MET A CA 1
ATOM 833 C C . MET A 1 112 ? 20.431 2.438 -7.303 1.00 73.88 112 MET A C 1
ATOM 835 O O . MET A 1 112 ? 21.477 3.041 -7.054 1.00 73.88 112 MET A O 1
ATOM 839 N N . MET A 1 113 ? 19.662 2.734 -8.354 1.00 73.25 113 MET A N 1
ATOM 840 C CA . MET A 1 113 ? 19.960 3.799 -9.318 1.00 73.25 113 MET A CA 1
ATOM 841 C C . MET A 1 113 ? 19.893 5.185 -8.668 1.00 73.25 113 MET A C 1
ATOM 843 O O . MET A 1 113 ? 20.862 5.946 -8.742 1.00 73.25 113 MET A O 1
ATOM 847 N N . THR A 1 114 ? 18.814 5.488 -7.936 1.00 72.69 114 THR A N 1
ATOM 848 C CA . THR A 1 114 ? 18.650 6.783 -7.258 1.00 72.69 114 THR A CA 1
ATOM 849 C C . THR A 1 114 ? 19.732 7.003 -6.199 1.00 72.69 114 THR A C 1
ATOM 851 O O . THR A 1 114 ? 20.291 8.095 -6.102 1.00 72.69 114 THR A O 1
ATOM 854 N N . ARG A 1 115 ? 20.118 5.960 -5.445 1.00 69.88 115 ARG A N 1
ATOM 855 C CA . ARG A 1 115 ? 21.204 6.050 -4.450 1.00 69.88 115 ARG A CA 1
ATOM 856 C C . ARG A 1 115 ? 22.566 6.377 -5.075 1.00 69.88 115 ARG A C 1
ATOM 858 O O . ARG A 1 115 ? 23.409 6.979 -4.417 1.00 69.88 115 ARG A O 1
ATOM 865 N N . LYS A 1 116 ? 22.790 5.981 -6.330 1.00 73.06 116 LYS A N 1
ATOM 866 C CA . LYS A 1 116 ? 24.005 6.284 -7.106 1.00 73.06 116 LYS A CA 1
ATOM 867 C C . LYS A 1 116 ? 23.954 7.654 -7.800 1.00 73.06 116 LYS A C 1
ATOM 869 O O . LYS A 1 116 ? 24.924 8.015 -8.460 1.00 73.06 116 LYS A O 1
ATOM 874 N N . GLY A 1 117 ? 22.865 8.413 -7.648 1.00 67.75 117 GLY A N 1
ATOM 875 C CA . GLY A 1 117 ? 22.676 9.715 -8.294 1.00 67.75 117 GLY A CA 1
ATOM 876 C C . GLY A 1 117 ? 22.335 9.624 -9.783 1.00 67.75 117 GLY A C 1
ATOM 877 O O . GLY A 1 117 ? 22.432 10.622 -10.490 1.00 67.75 117 GLY A O 1
ATOM 878 N N . TRP A 1 118 ? 21.958 8.442 -10.277 1.00 64.12 118 TRP A N 1
ATOM 879 C CA . TRP A 1 118 ? 21.523 8.269 -11.659 1.00 64.12 118 TRP A CA 1
ATOM 880 C C . TRP A 1 118 ? 20.039 8.616 -11.740 1.00 64.12 118 TRP A C 1
ATOM 882 O O . TRP A 1 118 ? 19.205 7.904 -11.183 1.00 64.12 118 TRP A O 1
ATOM 892 N N . GLN A 1 119 ? 19.726 9.743 -12.381 1.00 56.00 119 GLN A N 1
ATOM 893 C CA . GLN A 1 119 ? 18.353 10.123 -12.701 1.00 56.00 119 GLN A CA 1
ATOM 894 C C . GLN A 1 119 ? 18.044 9.635 -14.114 1.00 56.00 119 GLN A C 1
ATOM 896 O O . GLN A 1 119 ? 18.800 9.932 -15.040 1.00 56.00 119 GLN A O 1
ATOM 901 N N . VAL A 1 120 ? 16.983 8.841 -14.244 1.00 56.22 120 VAL A N 1
ATOM 902 C CA . VAL A 1 120 ? 16.464 8.324 -15.515 1.00 56.22 120 VAL A CA 1
ATOM 903 C C . VAL A 1 120 ? 15.102 8.945 -15.751 1.00 56.22 120 VAL A C 1
ATOM 905 O O . VAL A 1 120 ? 14.325 8.988 -14.770 1.00 56.22 120 VAL A O 1
#

Sequence (120 aa):
MFWMLLKRFQFYLSGVTLVACVLAISNLATAHTNNFPNAPIKVVVTDSTGGSSDLITRIVGQQLSDIWSQPVVLENRLGIAEAIGMQHAANQLKDGSVLTIGNLGPAGVNLMMTRKGWQV

pLDDT: mean 80.7, std 12.66, range [54.38, 96.0]

Secondary structure (DSSP, 8-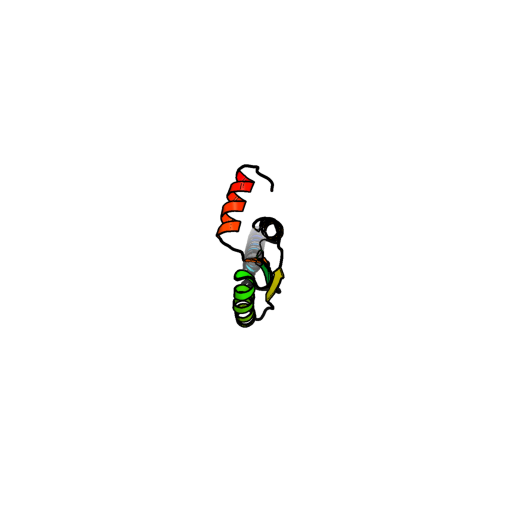state):
-HHHHHHHHHHHHHHHHHHHHHHHHGGG-------S-SSPEEEEE-S-TTSHHHHHHHHHHHHHHHHHTS-EEEEE---GGGHHHHHHHHTS-SSSSEEEE--HHHHHHHHHHHHTT---